Protein AF-A0A124G158-F1 (afdb_monomer_lite)

pLDDT: mean 95.49, std 1.85, range [89.62, 97.94]

Sequence (56 aa):
PKEITDNYPEIPWRSIAGMRDILIHEYFGVNMNLVWNTIQKELLPLRTAAQKIIDD

Foldseek 3Di:
DVVLCVVCVVDPVVVVVVLVCCVPPVVVPDDVVVVVCCVVPPPVVVVVVVVVSVVD

Secondary structure (DSSP, 8-state):
-HHHHHH-TTS-HHHHHHHHHHHHH-GGG--HHHHHHHHHHTHHHHHHHHHHHHH-

Structure (mmCIF, N/CA/C/O backbone):
data_AF-A0A124G158-F1
#
_entry.id   AF-A0A124G158-F1
#
loop_
_atom_site.group_PDB
_atom_site.id
_atom_site.type_symbol
_atom_site.label_atom_id
_atom_site.label_alt_id
_atom_site.label_comp_id
_atom_site.label_asym_id
_atom_site.label_entity_id
_atom_site.label_seq_id
_atom_site.pdbx_PDB_ins_code
_atom_site.Cartn_x
_atom_site.Cartn_y
_atom_site.Cartn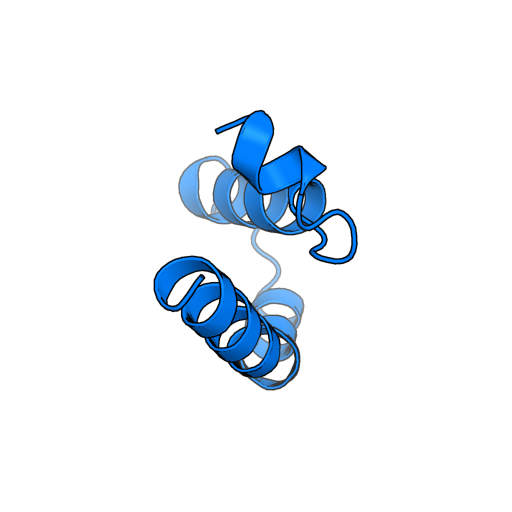_z
_atom_site.occupancy
_atom_site.B_iso_or_equiv
_atom_site.auth_seq_id
_atom_site.auth_comp_id
_atom_site.auth_asym_id
_atom_site.auth_atom_id
_atom_site.pdbx_PDB_model_num
ATOM 1 N N . PRO A 1 1 ? -1.318 9.911 11.455 1.00 89.75 1 PRO A N 1
ATOM 2 C CA . PRO A 1 1 ? -1.050 10.525 12.781 1.00 89.75 1 PRO A CA 1
ATOM 3 C C . PRO A 1 1 ? -0.396 9.500 13.703 1.00 89.75 1 PRO A C 1
ATOM 5 O O . PRO A 1 1 ? -0.668 8.319 13.510 1.00 89.75 1 PRO A O 1
ATOM 8 N N . LYS A 1 2 ? 0.431 9.923 14.670 1.00 91.50 2 LYS A N 1
ATOM 9 C CA . LYS A 1 2 ? 1.114 8.981 15.574 1.00 91.50 2 LYS A CA 1
ATOM 10 C C . LYS A 1 2 ? 0.118 8.115 16.356 1.00 91.50 2 LYS A C 1
ATOM 12 O O . LYS A 1 2 ? 0.299 6.913 16.431 1.00 91.50 2 LYS A O 1
ATOM 17 N N . GLU A 1 3 ? -0.967 8.721 16.824 1.00 95.00 3 GLU A N 1
ATOM 18 C CA . GLU A 1 3 ? -2.055 8.038 17.531 1.00 95.00 3 GLU A CA 1
ATOM 19 C C . GLU A 1 3 ? -2.662 6.881 16.722 1.00 95.00 3 GLU A C 1
ATOM 21 O O . GLU A 1 3 ? -2.713 5.760 17.208 1.00 95.00 3 GLU A O 1
ATOM 26 N N . ILE A 1 4 ? -3.009 7.103 15.447 1.00 94.69 4 ILE A N 1
ATOM 27 C CA . ILE A 1 4 ? -3.500 6.022 14.573 1.00 94.69 4 ILE A CA 1
ATOM 28 C C . ILE A 1 4 ? -2.429 4.943 14.391 1.00 94.69 4 ILE A C 1
ATOM 30 O O . ILE A 1 4 ? -2.709 3.760 14.521 1.00 94.69 4 ILE A O 1
ATOM 34 N N . THR A 1 5 ? -1.180 5.317 14.115 1.00 94.88 5 THR A N 1
ATOM 35 C CA . THR A 1 5 ? -0.135 4.304 13.902 1.00 94.88 5 THR A CA 1
ATOM 36 C C . THR A 1 5 ? 0.203 3.510 15.166 1.00 94.88 5 THR A C 1
ATOM 38 O O . THR A 1 5 ? 0.643 2.371 15.049 1.00 94.88 5 THR A O 1
ATOM 41 N N . ASP A 1 6 ? -0.000 4.096 16.350 1.00 96.12 6 ASP A N 1
ATOM 42 C CA . ASP A 1 6 ? 0.181 3.430 17.642 1.00 96.12 6 ASP A CA 1
ATOM 43 C C . ASP A 1 6 ? -0.996 2.489 17.966 1.00 96.12 6 ASP A C 1
ATOM 45 O O . ASP A 1 6 ? -0.771 1.422 18.533 1.00 96.12 6 ASP A O 1
ATOM 49 N N . ASN A 1 7 ? -2.227 2.860 17.586 1.00 96.56 7 ASN A N 1
ATOM 50 C CA . ASN A 1 7 ? -3.441 2.069 17.835 1.00 96.56 7 ASN A CA 1
ATOM 51 C C . ASN A 1 7 ? -3.591 0.859 16.897 1.00 96.56 7 ASN A C 1
ATOM 53 O O . ASN A 1 7 ? -4.232 -0.116 17.278 1.00 96.56 7 ASN A O 1
ATOM 57 N N . TYR A 1 8 ? -2.970 0.894 15.713 1.00 96.19 8 TYR A N 1
ATOM 58 C CA . TYR A 1 8 ? -2.994 -0.205 14.734 1.00 96.19 8 TYR A CA 1
ATOM 59 C C . TYR A 1 8 ? -1.566 -0.651 14.360 1.00 96.19 8 TYR A C 1
ATOM 61 O O . TYR A 1 8 ? -1.120 -0.433 13.223 1.00 96.19 8 TYR A O 1
ATOM 69 N N . PRO A 1 9 ? -0.788 -1.211 15.308 1.00 95.62 9 PRO A N 1
ATOM 70 C CA . PRO A 1 9 ? 0.621 -1.555 15.102 1.00 95.62 9 PRO A CA 1
ATOM 71 C C . PRO A 1 9 ? 0.837 -2.768 14.182 1.00 95.62 9 PRO A C 1
ATOM 73 O O . PRO A 1 9 ? 1.954 -2.990 13.712 1.00 95.62 9 PRO A O 1
ATOM 76 N N . GLU A 1 10 ? -0.202 -3.563 13.919 1.00 94.69 10 GLU A N 1
ATOM 77 C CA . GLU A 1 10 ? -0.178 -4.703 13.000 1.00 94.69 10 GLU A CA 1
ATOM 78 C C . GLU A 1 10 ? -0.074 -4.285 11.528 1.00 94.69 10 GLU A C 1
ATOM 80 O O . GLU A 1 10 ? 0.343 -5.079 10.681 1.00 94.69 10 GLU A O 1
ATOM 85 N N . ILE A 1 11 ? -0.432 -3.038 11.213 1.00 95.88 11 ILE A N 1
ATOM 86 C CA . ILE A 1 11 ? -0.320 -2.496 9.863 1.00 95.88 11 ILE A CA 1
ATOM 87 C C . ILE A 1 11 ? 1.143 -2.085 9.625 1.00 95.88 11 ILE A C 1
ATOM 89 O O . ILE A 1 11 ? 1.711 -1.317 10.407 1.00 95.88 11 ILE A O 1
ATOM 93 N N . PRO A 1 12 ? 1.787 -2.535 8.530 1.00 95.88 12 PRO A N 1
ATOM 94 C CA . PRO A 1 12 ? 3.196 -2.254 8.258 1.00 95.88 12 PRO A CA 1
ATOM 95 C C . PRO A 1 12 ? 3.408 -0.828 7.711 1.00 95.88 12 PRO A C 1
ATOM 97 O O . PRO A 1 12 ? 3.892 -0.632 6.594 1.00 95.88 12 PRO A O 1
ATOM 100 N N . TRP A 1 13 ? 3.074 0.192 8.508 1.00 96.50 13 TRP A N 1
ATOM 101 C CA . TRP A 1 13 ? 3.069 1.612 8.126 1.00 96.50 13 TRP A CA 1
ATOM 102 C C . TRP A 1 13 ? 4.364 2.082 7.466 1.00 96.50 13 TRP A C 1
ATOM 104 O O . TRP A 1 13 ? 4.331 2.787 6.457 1.00 96.50 13 TRP A O 1
ATOM 114 N N . ARG A 1 14 ? 5.513 1.666 8.012 1.00 96.12 14 ARG A N 1
ATOM 115 C CA . ARG A 1 14 ? 6.830 2.036 7.472 1.00 96.12 14 ARG A CA 1
ATOM 116 C C . ARG A 1 14 ? 7.050 1.486 6.067 1.00 96.12 14 ARG A C 1
ATOM 118 O O . ARG A 1 14 ? 7.558 2.210 5.219 1.00 96.12 14 ARG A O 1
ATOM 125 N N . SER A 1 15 ? 6.646 0.244 5.806 1.00 95.56 15 SER A N 1
ATOM 126 C CA . SER A 1 15 ? 6.779 -0.366 4.480 1.00 95.56 15 SER A CA 1
ATOM 127 C C . SER A 1 15 ? 5.864 0.309 3.459 1.00 95.56 15 SER A C 1
ATOM 129 O O . SER A 1 15 ? 6.284 0.551 2.331 1.00 95.56 15 SER A O 1
ATOM 131 N N . ILE A 1 16 ? 4.641 0.672 3.863 1.00 96.06 16 ILE A N 1
ATOM 132 C CA . ILE A 1 16 ? 3.685 1.391 3.006 1.00 96.06 16 ILE A CA 1
ATOM 133 C C . ILE A 1 16 ? 4.236 2.775 2.633 1.00 96.06 16 ILE A C 1
ATOM 135 O O . ILE A 1 16 ? 4.265 3.134 1.455 1.00 96.06 16 ILE A O 1
ATOM 139 N N . ALA A 1 17 ? 4.717 3.535 3.624 1.00 96.06 17 ALA A N 1
ATOM 140 C CA . ALA A 1 17 ? 5.325 4.844 3.397 1.00 96.06 17 ALA A CA 1
ATOM 141 C C . ALA A 1 17 ? 6.584 4.746 2.520 1.00 96.06 17 ALA A C 1
ATOM 143 O O . ALA A 1 17 ? 6.707 5.485 1.549 1.00 96.06 17 ALA A O 1
ATOM 144 N N . GLY A 1 18 ? 7.466 3.777 2.789 1.00 95.69 18 GLY A N 1
ATOM 145 C CA . GLY A 1 18 ? 8.676 3.568 1.992 1.00 95.69 18 GLY A CA 1
ATOM 146 C C . GLY A 1 18 ? 8.380 3.203 0.535 1.00 95.69 18 GLY A C 1
ATOM 147 O O . GLY A 1 18 ? 9.010 3.736 -0.375 1.00 95.69 18 GLY A O 1
ATOM 148 N N . MET A 1 19 ? 7.378 2.353 0.284 1.00 95.44 19 MET A N 1
ATOM 149 C CA . MET A 1 19 ? 6.965 2.033 -1.085 1.00 95.44 19 MET A CA 1
ATOM 150 C C . MET A 1 19 ? 6.429 3.268 -1.818 1.00 95.44 19 MET A C 1
ATOM 152 O O . MET A 1 19 ? 6.782 3.480 -2.977 1.00 95.44 19 MET A O 1
ATOM 156 N N . ARG A 1 20 ? 5.616 4.103 -1.153 1.00 96.19 20 ARG A N 1
ATOM 157 C CA . ARG A 1 20 ? 5.175 5.394 -1.707 1.00 96.19 20 ARG A CA 1
ATOM 158 C C . ARG A 1 20 ? 6.376 6.263 -2.070 1.00 96.19 20 ARG A C 1
ATOM 160 O O . ARG A 1 20 ? 6.397 6.795 -3.175 1.00 96.19 20 ARG A O 1
ATOM 167 N N . ASP A 1 21 ? 7.335 6.416 -1.163 1.00 96.75 21 ASP A N 1
ATOM 168 C CA . ASP A 1 21 ? 8.478 7.309 -1.361 1.00 96.75 21 ASP A CA 1
ATOM 169 C C . ASP A 1 21 ? 9.297 6.896 -2.592 1.00 96.75 21 ASP A C 1
ATOM 171 O O . ASP A 1 21 ? 9.591 7.741 -3.437 1.00 96.75 21 ASP A O 1
ATOM 175 N N . ILE A 1 22 ? 9.539 5.593 -2.780 1.00 95.25 22 ILE A N 1
ATOM 176 C CA . ILE A 1 22 ? 10.196 5.072 -3.991 1.00 95.25 22 ILE A CA 1
ATOM 177 C C . ILE A 1 22 ? 9.361 5.375 -5.242 1.00 95.25 22 ILE A C 1
ATOM 179 O O . ILE A 1 22 ? 9.892 5.868 -6.235 1.00 95.25 22 ILE A O 1
ATOM 183 N N . LEU A 1 23 ? 8.050 5.114 -5.205 1.00 96.12 23 LEU A N 1
ATOM 184 C CA . LEU A 1 23 ? 7.166 5.315 -6.360 1.00 96.12 23 LEU A CA 1
ATOM 185 C C . LEU A 1 23 ? 7.121 6.773 -6.838 1.00 96.12 23 LEU A C 1
ATOM 187 O O . LEU A 1 23 ? 6.978 7.003 -8.038 1.00 96.12 23 LEU A O 1
ATOM 191 N N . ILE A 1 24 ? 7.219 7.746 -5.928 1.00 97.00 24 ILE A N 1
ATOM 192 C CA . ILE A 1 24 ? 7.073 9.171 -6.262 1.00 97.00 24 ILE A CA 1
ATOM 193 C C . ILE A 1 24 ? 8.412 9.903 -6.432 1.00 97.00 24 ILE A C 1
ATOM 195 O O . ILE A 1 24 ? 8.478 10.852 -7.212 1.00 97.00 24 ILE A O 1
ATOM 199 N N . HIS A 1 25 ? 9.470 9.494 -5.722 1.00 97.19 25 HIS A N 1
ATOM 200 C CA . HIS A 1 25 ? 10.762 10.197 -5.709 1.00 97.19 25 HIS A CA 1
ATOM 201 C C . HIS A 1 25 ? 11.871 9.447 -6.458 1.00 97.19 25 HIS A C 1
ATOM 203 O O . HIS A 1 25 ? 12.773 10.083 -6.998 1.00 97.19 25 HIS A O 1
ATOM 209 N N . GLU A 1 26 ? 11.787 8.119 -6.550 1.00 94.81 26 GLU A N 1
ATOM 210 C CA . GLU A 1 26 ? 12.806 7.251 -7.156 1.00 94.81 26 GLU A CA 1
ATOM 211 C C . GLU A 1 26 ? 12.194 6.372 -8.257 1.00 94.81 26 GLU A C 1
ATOM 213 O O . GLU A 1 26 ? 12.528 5.199 -8.410 1.00 94.81 26 GLU A O 1
ATOM 218 N N . TYR A 1 27 ? 11.272 6.938 -9.045 1.00 90.81 27 TYR A N 1
ATOM 219 C CA . TYR A 1 27 ? 10.453 6.194 -10.012 1.00 90.81 27 TYR A CA 1
ATOM 220 C C . TYR A 1 27 ? 11.270 5.392 -11.049 1.00 90.81 27 TYR A C 1
ATOM 222 O O . TYR A 1 27 ? 10.790 4.390 -11.576 1.00 90.81 27 TYR A O 1
ATOM 230 N N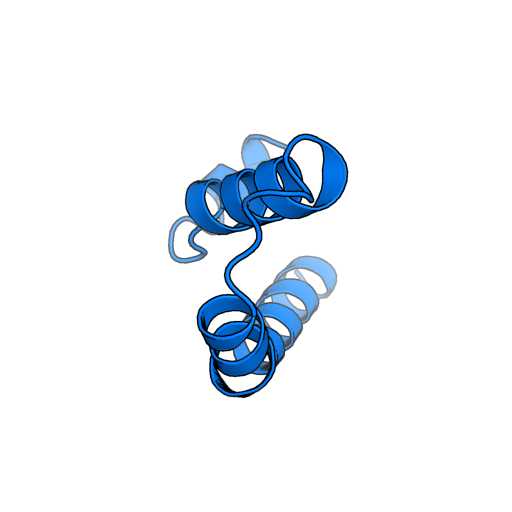 . PHE A 1 28 ? 12.517 5.790 -11.321 1.00 93.31 28 PHE A N 1
ATOM 231 C CA . PHE A 1 28 ? 13.461 5.057 -12.176 1.00 93.31 28 PHE A CA 1
ATOM 232 C C . PHE A 1 28 ? 13.940 3.724 -11.568 1.00 93.31 28 PHE A C 1
ATOM 234 O O . PHE A 1 28 ? 14.368 2.838 -12.303 1.00 93.31 28 PHE A O 1
ATOM 241 N N . GLY A 1 29 ? 13.870 3.569 -10.244 1.00 89.88 29 GLY A N 1
ATOM 242 C CA . GLY A 1 29 ? 14.228 2.359 -9.499 1.00 89.88 29 GLY A CA 1
ATOM 243 C C . GLY A 1 29 ? 13.038 1.448 -9.189 1.00 89.88 29 GLY A C 1
ATOM 244 O O . GLY A 1 29 ? 13.179 0.482 -8.437 1.00 89.88 29 GLY A O 1
ATOM 245 N N . VAL A 1 30 ? 11.852 1.737 -9.735 1.00 95.38 30 VAL A N 1
ATOM 246 C CA . VAL A 1 30 ? 10.635 0.980 -9.423 1.00 95.38 30 VAL A CA 1
ATOM 247 C C . VAL A 1 30 ? 10.710 -0.436 -9.978 1.00 95.38 30 VAL A C 1
ATOM 249 O O . VAL A 1 30 ? 10.795 -0.674 -11.182 1.00 95.38 30 VAL A O 1
ATOM 252 N N . ASN A 1 31 ? 10.585 -1.405 -9.076 1.00 96.25 31 ASN A N 1
ATOM 253 C CA . ASN A 1 31 ? 10.450 -2.806 -9.436 1.00 96.25 31 ASN A CA 1
ATOM 254 C C . ASN A 1 31 ? 8.983 -3.137 -9.755 1.00 96.25 31 ASN A C 1
ATOM 256 O O . ASN A 1 31 ? 8.160 -3.305 -8.853 1.00 96.25 31 ASN A O 1
ATOM 260 N N . MET A 1 32 ? 8.660 -3.286 -11.041 1.00 96.69 32 MET A N 1
ATOM 261 C CA . MET A 1 32 ? 7.287 -3.559 -11.491 1.00 96.69 32 MET A CA 1
ATOM 262 C C . MET A 1 32 ? 6.734 -4.905 -11.006 1.00 96.69 32 MET A C 1
ATOM 264 O O . MET A 1 32 ? 5.537 -5.009 -10.744 1.00 96.69 32 MET A O 1
ATOM 268 N N . ASN A 1 33 ? 7.581 -5.921 -10.809 1.00 97.81 33 ASN A N 1
ATOM 269 C CA . ASN A 1 33 ? 7.136 -7.201 -10.245 1.00 97.81 33 ASN A CA 1
ATOM 270 C C . ASN A 1 33 ? 6.723 -7.048 -8.777 1.00 9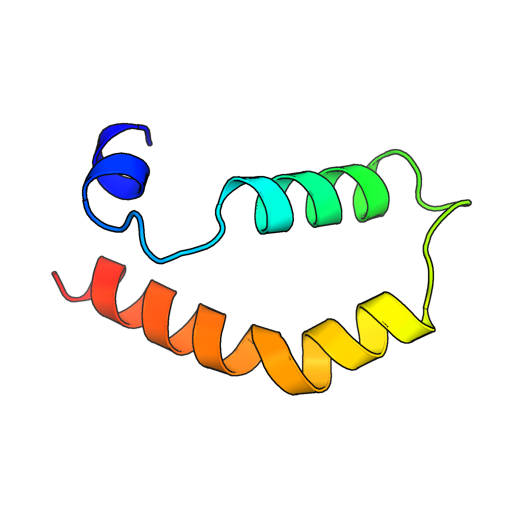7.81 33 ASN A C 1
ATOM 272 O O . ASN A 1 33 ? 5.755 -7.668 -8.338 1.00 97.81 33 ASN A O 1
ATOM 276 N N . LEU A 1 34 ? 7.437 -6.212 -8.016 1.00 96.06 34 LEU A N 1
ATOM 277 C CA . LEU A 1 34 ? 7.061 -5.888 -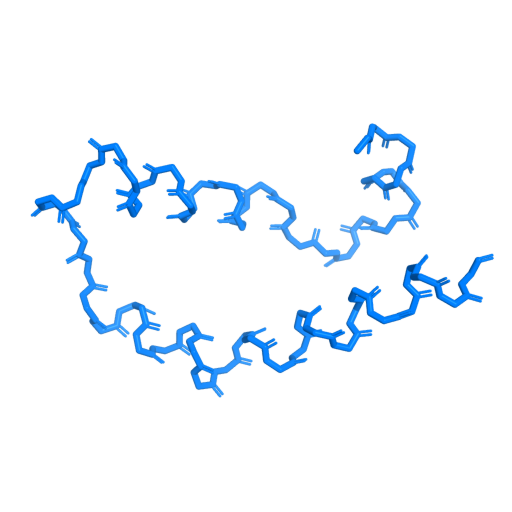6.641 1.00 96.06 34 LEU A CA 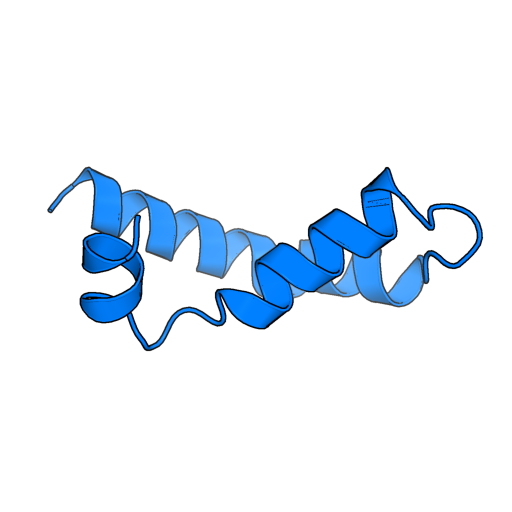1
ATOM 278 C C . LEU A 1 34 ? 5.732 -5.129 -6.611 1.00 96.06 34 LEU A C 1
ATOM 280 O O . LEU A 1 34 ? 4.832 -5.530 -5.883 1.00 96.06 34 LEU A O 1
ATOM 284 N N . VAL A 1 35 ? 5.579 -4.101 -7.452 1.00 96.69 35 VAL A N 1
ATOM 285 C CA . VAL A 1 35 ? 4.325 -3.335 -7.562 1.00 96.69 35 VAL A CA 1
ATOM 286 C C . VAL A 1 35 ? 3.149 -4.246 -7.898 1.00 96.69 35 VAL A C 1
ATOM 288 O O . VAL A 1 35 ? 2.120 -4.197 -7.225 1.00 96.69 35 VAL A O 1
ATOM 291 N N . TRP A 1 36 ? 3.312 -5.118 -8.893 1.00 97.94 36 TRP A N 1
ATOM 292 C CA . TRP A 1 36 ? 2.275 -6.070 -9.274 1.00 97.94 36 TRP A CA 1
ATOM 293 C C . TRP A 1 36 ? 1.901 -7.006 -8.122 1.00 97.94 36 TRP A C 1
ATOM 295 O O . TRP A 1 36 ? 0.720 -7.176 -7.824 1.00 97.94 36 TRP A O 1
ATOM 305 N N . ASN A 1 37 ? 2.890 -7.561 -7.416 1.00 97.75 37 ASN A N 1
ATOM 306 C CA . ASN A 1 37 ? 2.636 -8.400 -6.246 1.00 97.75 37 ASN A CA 1
ATOM 307 C C . ASN A 1 37 ? 1.891 -7.645 -5.137 1.00 97.75 37 ASN A C 1
ATOM 309 O O . ASN A 1 37 ? 0.941 -8.194 -4.583 1.00 97.75 37 ASN A O 1
ATOM 313 N N . THR A 1 38 ? 2.265 -6.396 -4.847 1.00 96.75 38 THR A N 1
ATOM 314 C CA . THR A 1 38 ? 1.569 -5.562 -3.856 1.00 96.75 38 THR A CA 1
ATOM 315 C C . THR A 1 38 ? 0.106 -5.350 -4.239 1.00 96.75 38 THR A C 1
ATOM 317 O O . THR A 1 38 ? -0.775 -5.500 -3.393 1.00 96.75 38 THR A O 1
ATOM 320 N N . ILE A 1 39 ? -0.178 -5.062 -5.514 1.00 96.69 39 ILE A N 1
ATOM 321 C CA . ILE A 1 39 ? -1.555 -4.906 -6.010 1.00 96.69 39 ILE A CA 1
ATOM 322 C C . ILE A 1 39 ? -2.357 -6.194 -5.791 1.00 96.69 39 ILE A C 1
ATOM 324 O O . ILE A 1 39 ? -3.487 -6.136 -5.313 1.00 96.69 39 ILE A O 1
ATOM 328 N N . GLN A 1 40 ? -1.775 -7.349 -6.120 1.00 97.69 40 GLN A N 1
ATOM 329 C CA . GLN A 1 40 ? -2.475 -8.634 -6.062 1.00 97.69 40 GLN A CA 1
ATOM 330 C C . GLN A 1 40 ? -2.656 -9.171 -4.636 1.00 97.69 40 GLN A C 1
ATOM 332 O O . GLN A 1 40 ? -3.636 -9.865 -4.373 1.00 97.69 40 GLN A O 1
ATOM 337 N N . LYS A 1 41 ? -1.717 -8.894 -3.724 1.00 96.31 41 LYS A N 1
ATOM 338 C CA . LYS A 1 41 ? -1.656 -9.560 -2.412 1.00 96.31 41 LYS A CA 1
ATOM 339 C C . LYS A 1 41 ? -1.942 -8.639 -1.234 1.00 96.31 41 LYS A C 1
ATOM 341 O O . LYS A 1 41 ? -2.598 -9.061 -0.291 1.00 96.31 41 LYS A O 1
ATOM 346 N N . GLU A 1 42 ? -1.493 -7.390 -1.298 1.00 96.00 42 GLU A N 1
ATOM 347 C CA . GLU A 1 42 ? -1.433 -6.508 -0.125 1.00 96.00 42 GLU A CA 1
ATOM 348 C C . GLU A 1 42 ? -2.490 -5.398 -0.161 1.00 96.00 42 GLU A C 1
ATOM 350 O O . GLU A 1 42 ? -2.948 -4.931 0.883 1.00 96.00 42 GLU A O 1
ATOM 355 N N . LEU A 1 43 ? -2.929 -4.987 -1.356 1.00 95.00 43 LEU A N 1
ATOM 356 C CA . LEU A 1 43 ? -3.847 -3.856 -1.508 1.00 95.00 43 LEU A CA 1
ATOM 357 C C . LEU A 1 43 ? -5.237 -4.134 -0.915 1.00 95.00 43 LEU A C 1
ATOM 359 O O . LEU A 1 43 ? -5.832 -3.247 -0.301 1.00 95.00 43 LEU A O 1
ATOM 363 N N . LEU A 1 44 ? -5.755 -5.358 -1.068 1.00 95.75 44 LEU A N 1
ATOM 364 C CA . LEU A 1 44 ? -7.052 -5.737 -0.502 1.00 95.75 44 LEU A CA 1
ATOM 365 C C . LEU A 1 44 ? -7.016 -5.806 1.040 1.00 95.75 44 LEU A C 1
ATOM 367 O O . LEU A 1 44 ? -7.852 -5.140 1.654 1.00 95.75 44 LEU A O 1
ATOM 371 N N . PRO A 1 45 ? -6.055 -6.506 1.683 1.00 94.62 45 PRO A N 1
ATOM 372 C CA . PRO A 1 45 ? -5.876 -6.436 3.135 1.00 94.62 45 PRO A CA 1
ATOM 373 C C . PRO A 1 45 ? -5.732 -5.005 3.661 1.00 94.62 45 PRO A C 1
ATOM 375 O O . PRO A 1 45 ? -6.374 -4.650 4.650 1.00 94.62 45 PRO A O 1
ATOM 378 N N . LEU A 1 46 ? -4.953 -4.162 2.973 1.00 95.25 46 LEU A N 1
ATOM 379 C CA . LEU A 1 46 ? -4.770 -2.765 3.361 1.00 95.25 46 LEU A CA 1
ATOM 380 C C . LEU A 1 46 ? -6.080 -1.970 3.296 1.00 95.25 46 LEU A C 1
ATOM 382 O O . LEU A 1 46 ? -6.367 -1.191 4.202 1.00 95.25 46 LEU A O 1
ATOM 386 N N . ARG A 1 47 ? -6.906 -2.187 2.265 1.00 96.12 47 ARG A N 1
ATOM 387 C CA . ARG A 1 47 ? -8.236 -1.568 2.174 1.00 96.12 47 ARG A CA 1
ATOM 388 C C . ARG A 1 47 ? -9.124 -1.976 3.348 1.00 96.12 47 ARG A C 1
ATOM 390 O O . ARG A 1 47 ? -9.784 -1.120 3.926 1.00 96.12 47 ARG A O 1
ATOM 397 N N . THR A 1 48 ? -9.151 -3.261 3.699 1.00 96.25 48 THR A N 1
ATOM 398 C CA . THR A 1 48 ? -9.934 -3.745 4.846 1.00 96.25 48 THR A CA 1
ATOM 399 C C . THR A 1 48 ? -9.445 -3.128 6.153 1.00 96.25 48 THR A C 1
ATOM 401 O O . THR A 1 48 ? -10.265 -2.718 6.968 1.00 96.25 48 THR A O 1
ATOM 404 N N . ALA A 1 49 ? -8.130 -3.027 6.345 1.00 95.00 49 ALA A N 1
ATOM 405 C CA . ALA A 1 49 ? -7.549 -2.382 7.516 1.00 95.00 49 ALA A CA 1
ATOM 406 C C . ALA A 1 49 ? -7.924 -0.892 7.588 1.00 95.00 49 ALA A C 1
ATOM 408 O O . ALA A 1 49 ? -8.375 -0.424 8.626 1.00 95.00 49 ALA A O 1
ATOM 409 N N . ALA A 1 50 ? -7.834 -0.170 6.468 1.00 95.62 50 ALA A N 1
ATOM 410 C CA . ALA A 1 50 ? -8.230 1.234 6.398 1.00 95.62 50 ALA A CA 1
ATOM 411 C C . ALA A 1 50 ? -9.719 1.444 6.707 1.00 95.62 50 ALA A C 1
ATOM 413 O O . ALA A 1 50 ? -10.061 2.403 7.389 1.00 95.62 50 ALA A O 1
ATOM 414 N N . GLN A 1 51 ? -10.595 0.548 6.239 1.00 97.38 51 GLN A N 1
ATOM 415 C CA . GLN A 1 51 ? -12.025 0.639 6.537 1.00 97.38 51 GLN A CA 1
ATOM 416 C C . GLN A 1 51 ? -12.299 0.485 8.037 1.00 97.38 51 GLN A C 1
ATOM 418 O O . GLN A 1 51 ? -13.047 1.281 8.584 1.00 97.38 51 GLN A O 1
ATOM 423 N N . LYS A 1 52 ? -11.640 -0.467 8.712 1.00 95.19 52 LYS A N 1
ATOM 424 C CA . LYS A 1 52 ? -11.770 -0.631 10.169 1.00 95.19 52 LYS A CA 1
ATOM 425 C C . LYS A 1 52 ? -11.392 0.641 10.927 1.00 95.19 52 LYS A C 1
ATOM 427 O O . LYS A 1 52 ? -12.140 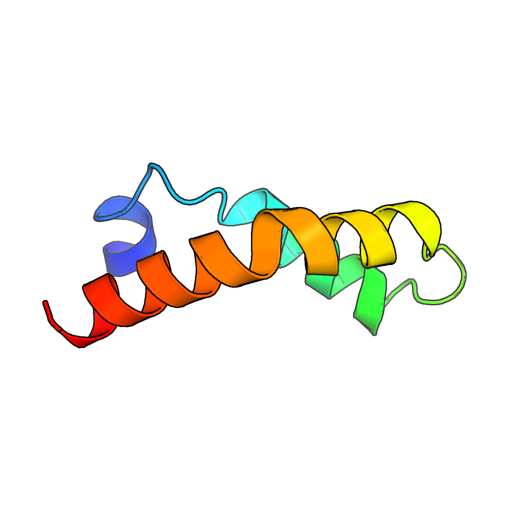1.063 11.786 1.00 95.19 52 LYS A O 1
ATOM 432 N N . ILE A 1 53 ? -10.290 1.287 10.542 1.00 96.31 53 ILE A N 1
ATOM 433 C CA . ILE A 1 53 ? -9.848 2.547 11.166 1.00 96.31 53 ILE A CA 1
ATOM 434 C C . ILE A 1 53 ? -10.873 3.676 10.975 1.00 96.31 53 ILE A C 1
ATOM 436 O O . ILE A 1 53 ? -10.956 4.569 11.805 1.00 96.31 53 ILE A O 1
ATOM 440 N N . ILE A 1 54 ? -11.598 3.690 9.853 1.00 96.12 54 ILE A N 1
ATOM 441 C CA . ILE A 1 54 ? -12.629 4.703 9.573 1.00 96.12 54 ILE A CA 1
ATOM 442 C C . ILE A 1 54 ? -13.910 4.430 10.372 1.00 96.12 54 ILE A C 1
ATOM 444 O O . ILE A 1 54 ? -14.622 5.376 10.705 1.00 96.12 54 ILE A O 1
ATOM 448 N N . ASP A 1 55 ? -14.213 3.155 10.615 1.00 95.81 55 ASP A N 1
ATOM 449 C CA . ASP A 1 55 ? -15.422 2.715 11.312 1.00 95.81 55 ASP A CA 1
ATOM 450 C C . ASP A 1 55 ? -15.279 2.744 12.851 1.00 95.81 55 ASP A C 1
ATOM 452 O O . ASP A 1 55 ? -16.299 2.705 13.543 1.00 95.81 55 ASP A O 1
ATOM 456 N N . ASP A 1 56 ? -14.045 2.805 13.366 1.00 89.62 56 ASP A N 1
ATOM 457 C CA . ASP A 1 56 ? -13.692 2.947 14.790 1.00 89.62 56 ASP A CA 1
ATOM 458 C C . ASP A 1 56 ? -13.783 4.411 15.278 1.00 89.62 56 ASP A C 1
ATOM 460 O O . ASP A 1 56 ? -14.274 4.618 16.416 1.00 89.62 56 ASP A O 1
#

InterPro domains:
  IPR008201 Ribonuclease HepT-like [PF01934] (3-53)
  IPR037038 tRNA nuclease HepT-like superfamily [G3DSA:1.20.120.580] (3-55)

Radius of gyration: 12.78 Å; chains: 1; bounding box: 30×20×30 Å

Organism: NCBI:txid1236046